Protein AF-A0A3P6NYR9-F1 (afdb_monomer_lite)

pLDDT: mean 93.79, std 9.05, range [52.78, 98.5]

Foldseek 3Di:
DDPVPDDDDDDDDDDDDDDDDDDDDDADPVHDDDPVVADDPPDDDDDDDDADPPHQKDWDFDADPVGDGPDIDMDGNPPDDPDD

Secondary structure (DSSP, 8-state):
--GGG-------SS--------------SS-----TT---TT----------TT--B--EEEE-TTS-EEEEE--BGGG-----

Radius of gyration: 18.74 Å; chains: 1; bounding box: 52×50×34 Å

Organism: Anisakis simplex (NCBI:txid6269)

Sequence (84 aa):
MPLTSITHLSIDGDLYLNQVHWGGKYYPVPYESGIAQGFGVEKTLLIFACPEKKGKRFNINLLRKNGDIALHFNPRFDEKVRNF

Structure (mmCIF, N/CA/C/O backbone):
data_AF-A0A3P6NYR9-F1
#
_entry.id   AF-A0A3P6NYR9-F1
#
loop_
_atom_site.group_PDB
_atom_site.id
_atom_site.type_symbol
_atom_site.label_atom_id
_atom_site.label_alt_id
_atom_site.label_comp_id
_atom_site.label_asym_id
_atom_site.label_entity_id
_atom_site.label_seq_id
_atom_site.pdbx_PDB_ins_code
_atom_site.Cartn_x
_atom_site.Cartn_y
_atom_site.Cartn_z
_atom_site.occupancy
_atom_site.B_iso_or_equiv
_atom_site.auth_seq_id
_atom_site.auth_comp_id
_atom_site.auth_asym_id
_atom_site.auth_atom_id
_atom_site.pdbx_PDB_model_num
ATOM 1 N N . MET A 1 1 ? 24.388 -14.025 9.575 1.00 82.25 1 MET A N 1
ATOM 2 C CA . MET A 1 1 ? 24.717 -13.450 8.252 1.00 82.25 1 MET A CA 1
ATOM 3 C C . MET A 1 1 ? 23.985 -12.121 8.100 1.00 82.25 1 MET A C 1
ATOM 5 O O . MET A 1 1 ? 22.845 -12.058 8.546 1.00 82.25 1 MET A O 1
ATOM 9 N N . PRO A 1 2 ? 24.609 -11.067 7.553 1.00 95.88 2 PRO A N 1
ATOM 10 C CA . PRO A 1 2 ? 23.957 -9.771 7.351 1.00 95.88 2 PRO A CA 1
ATOM 11 C C . PRO A 1 2 ? 22.852 -9.832 6.289 1.00 95.88 2 PRO A C 1
ATOM 13 O O . PRO A 1 2 ? 23.025 -10.471 5.259 1.00 95.88 2 PRO A O 1
ATOM 16 N N . LEU A 1 3 ? 21.746 -9.108 6.477 1.00 95.38 3 LEU A N 1
ATOM 17 C CA . LEU A 1 3 ? 20.711 -8.979 5.437 1.00 95.38 3 LEU A CA 1
ATOM 18 C C . LEU A 1 3 ? 21.275 -8.382 4.134 1.00 95.38 3 LEU A C 1
ATOM 20 O O . LEU A 1 3 ? 20.873 -8.764 3.041 1.00 95.38 3 LEU A O 1
ATOM 24 N N . THR A 1 4 ? 22.250 -7.482 4.253 1.00 97.31 4 THR A N 1
ATOM 25 C CA . THR A 1 4 ? 22.921 -6.818 3.127 1.00 97.31 4 THR A CA 1
ATOM 26 C C . THR A 1 4 ? 23.722 -7.762 2.234 1.00 97.31 4 THR A C 1
ATOM 28 O O . THR A 1 4 ? 24.067 -7.376 1.123 1.00 97.31 4 THR A O 1
ATOM 31 N N . SER A 1 5 ? 24.027 -8.983 2.687 1.00 97.69 5 SER A N 1
ATOM 32 C CA . SER A 1 5 ? 24.744 -9.962 1.866 1.00 97.69 5 SER A CA 1
ATOM 33 C C . SER A 1 5 ? 23.828 -10.768 0.940 1.00 97.69 5 SER A C 1
ATOM 35 O O . SER A 1 5 ? 24.330 -11.560 0.147 1.00 97.69 5 SER A O 1
ATOM 37 N N . ILE A 1 6 ? 22.501 -10.626 1.047 1.00 97.12 6 ILE A N 1
ATOM 38 C CA . ILE A 1 6 ? 21.550 -11.323 0.172 1.00 97.12 6 ILE A CA 1
ATOM 39 C C . ILE A 1 6 ? 21.520 -10.628 -1.193 1.00 97.12 6 ILE A C 1
ATOM 41 O O . ILE A 1 6 ? 21.162 -9.458 -1.290 1.00 97.12 6 ILE A O 1
ATOM 45 N N . THR A 1 7 ? 21.872 -11.361 -2.250 1.00 97.44 7 THR A N 1
ATOM 46 C CA . THR A 1 7 ? 21.934 -10.848 -3.633 1.00 97.44 7 THR A CA 1
ATOM 47 C C . THR A 1 7 ? 21.013 -11.582 -4.604 1.00 97.44 7 THR A C 1
ATOM 49 O O . THR A 1 7 ? 20.759 -11.079 -5.692 1.00 97.44 7 THR A O 1
ATOM 52 N N . HIS A 1 8 ? 20.504 -12.757 -4.223 1.00 96.88 8 HIS A N 1
ATOM 53 C CA . HIS A 1 8 ? 19.704 -13.622 -5.087 1.00 96.88 8 HIS A CA 1
ATOM 54 C C . HIS A 1 8 ? 18.569 -14.282 -4.298 1.00 96.88 8 HIS A C 1
ATOM 56 O O . HIS A 1 8 ? 18.686 -14.517 -3.094 1.00 96.88 8 HIS A O 1
ATOM 62 N N . LEU A 1 9 ? 17.492 -14.608 -5.009 1.00 96.44 9 LEU A N 1
ATOM 63 C CA . LEU A 1 9 ? 16.392 -15.458 -4.565 1.00 96.44 9 LEU A 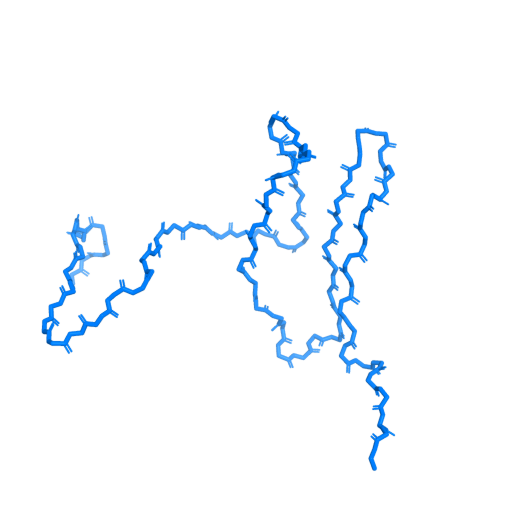CA 1
ATOM 64 C C . LEU A 1 9 ? 16.286 -16.619 -5.559 1.00 96.44 9 LEU A C 1
ATOM 66 O O . LEU A 1 9 ? 16.234 -16.376 -6.763 1.00 96.44 9 LEU A O 1
ATOM 70 N N . SER A 1 10 ? 16.234 -17.854 -5.067 1.00 96.88 10 SER A N 1
ATOM 71 C CA . SER A 1 10 ? 15.939 -19.043 -5.869 1.00 96.88 10 SER A CA 1
ATOM 72 C C . SER A 1 10 ? 14.634 -19.684 -5.403 1.00 96.88 10 SER A C 1
ATOM 74 O O . SER A 1 10 ? 14.321 -19.699 -4.213 1.00 96.88 10 SER A O 1
ATOM 76 N N . ILE A 1 11 ? 13.861 -20.191 -6.360 1.00 97.25 11 ILE A N 1
ATOM 77 C CA . ILE A 1 11 ? 12.639 -20.969 -6.147 1.00 97.25 11 ILE A CA 1
ATOM 78 C C . ILE A 1 11 ? 12.792 -22.205 -7.033 1.00 97.25 11 ILE A C 1
ATOM 80 O O . ILE A 1 11 ? 13.094 -22.051 -8.214 1.00 97.25 11 ILE A O 1
ATOM 84 N N . ASP A 1 12 ? 12.644 -23.398 -6.462 1.00 97.50 12 ASP A N 1
ATOM 85 C CA . ASP A 1 12 ? 12.939 -24.667 -7.137 1.00 97.50 12 ASP A CA 1
ATOM 86 C C . ASP A 1 12 ? 11.983 -25.782 -6.669 1.00 97.50 12 ASP A C 1
ATOM 88 O O . ASP A 1 12 ? 11.320 -25.641 -5.635 1.00 97.50 12 ASP A O 1
ATOM 92 N N . GLY A 1 13 ? 11.921 -26.878 -7.426 1.00 97.62 13 GLY A N 1
ATOM 93 C CA . GLY A 1 13 ? 11.023 -28.019 -7.231 1.00 97.62 13 GLY A CA 1
ATOM 94 C C . GLY A 1 13 ? 9.809 -28.030 -8.168 1.00 97.62 13 GLY A C 1
ATOM 95 O O . GLY A 1 13 ? 9.620 -27.140 -8.998 1.00 97.62 13 GLY A O 1
ATOM 96 N N . ASP A 1 14 ? 8.967 -29.054 -8.019 1.00 97.94 14 ASP A N 1
ATOM 97 C CA . ASP A 1 14 ? 7.802 -29.282 -8.881 1.00 97.94 14 ASP A CA 1
ATOM 98 C C . ASP A 1 14 ? 6.649 -28.330 -8.525 1.00 97.94 14 ASP A C 1
ATOM 100 O O . ASP A 1 14 ? 5.775 -28.643 -7.711 1.00 97.94 14 ASP A O 1
ATOM 104 N N . LEU A 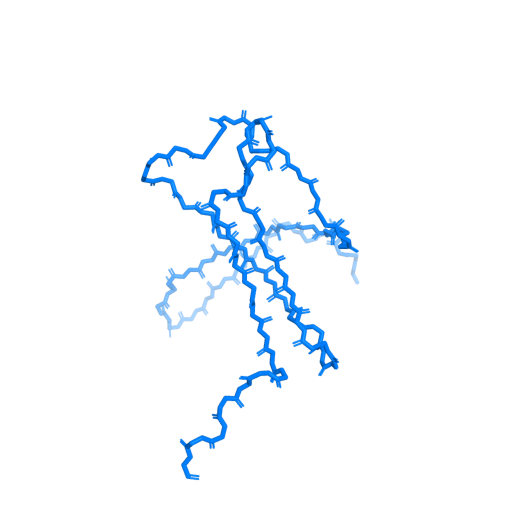1 15 ? 6.650 -27.134 -9.121 1.00 97.00 15 LEU A N 1
ATOM 105 C CA . LEU A 1 15 ? 5.631 -26.112 -8.879 1.00 97.00 15 LEU A CA 1
ATOM 106 C C . LEU A 1 15 ? 5.319 -25.260 -10.113 1.00 97.00 15 LEU A C 1
ATOM 108 O O . LEU A 1 15 ? 6.150 -25.054 -10.993 1.00 97.00 15 LEU A O 1
ATOM 112 N N . TYR A 1 16 ? 4.114 -24.689 -10.117 1.00 96.94 16 TYR A N 1
ATOM 113 C CA . TYR A 1 16 ? 3.715 -23.636 -11.047 1.00 96.94 16 TYR A CA 1
ATOM 114 C C . TYR A 1 16 ? 3.829 -22.279 -10.354 1.00 96.94 16 TYR A C 1
ATOM 116 O O . TYR A 1 16 ? 3.107 -21.987 -9.398 1.00 96.94 16 TYR A O 1
ATOM 124 N N . LEU A 1 17 ? 4.763 -21.453 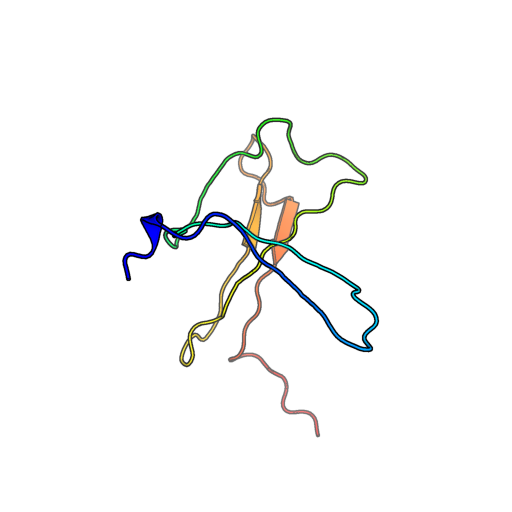-10.819 1.00 96.38 17 LEU A N 1
ATOM 125 C CA . LEU A 1 17 ? 5.024 -20.144 -10.237 1.00 96.38 17 LEU A CA 1
ATOM 126 C C . LEU A 1 17 ? 4.159 -19.076 -10.911 1.00 96.38 17 LEU A C 1
ATOM 128 O O . LEU A 1 17 ? 4.433 -18.671 -12.036 1.00 96.38 17 LEU A O 1
ATOM 132 N N . ASN A 1 18 ? 3.134 -18.595 -10.209 1.00 96.81 18 ASN A N 1
ATOM 133 C CA . ASN A 1 18 ? 2.181 -17.640 -10.789 1.00 96.81 18 ASN A CA 1
ATOM 134 C C . ASN A 1 18 ? 2.637 -16.182 -10.676 1.00 96.81 18 ASN A C 1
ATOM 136 O O . ASN A 1 18 ? 2.372 -15.377 -11.565 1.00 96.81 18 ASN A O 1
ATOM 140 N N . GLN A 1 19 ? 3.290 -15.817 -9.570 1.00 95.62 19 GLN A N 1
ATOM 141 C CA . GLN A 1 19 ? 3.729 -14.445 -9.340 1.00 95.62 19 GLN A CA 1
ATOM 142 C C . GLN A 1 19 ? 4.910 -14.398 -8.373 1.00 95.62 19 GLN A C 1
ATOM 144 O O . GLN A 1 19 ? 4.875 -15.003 -7.303 1.00 95.62 19 GLN A O 1
ATOM 149 N N . VAL A 1 20 ? 5.919 -13.600 -8.725 1.00 96.56 20 VAL A N 1
ATOM 150 C CA . VAL A 1 20 ? 6.985 -13.158 -7.820 1.00 96.56 20 VAL A CA 1
ATOM 151 C C . VAL A 1 20 ? 7.020 -11.638 -7.849 1.00 96.56 20 VAL A C 1
ATOM 153 O O . VAL A 1 20 ? 7.022 -11.028 -8.914 1.00 96.56 20 VAL A O 1
ATOM 156 N N . HIS A 1 21 ? 7.035 -11.020 -6.674 1.00 96.56 21 HIS A N 1
ATOM 157 C CA . HIS A 1 21 ? 7.183 -9.579 -6.524 1.00 96.56 21 HIS A CA 1
ATOM 158 C C . HIS A 1 21 ? 8.023 -9.299 -5.280 1.00 96.56 21 HIS A C 1
ATOM 160 O O . HIS A 1 21 ? 7.720 -9.805 -4.199 1.00 96.56 21 HIS A O 1
ATOM 166 N N . TRP A 1 22 ? 9.057 -8.477 -5.424 1.00 96.88 22 TRP A N 1
ATOM 167 C CA . TRP A 1 22 ? 9.858 -7.965 -4.317 1.00 96.88 22 TRP A CA 1
ATOM 168 C C . TRP A 1 22 ? 9.934 -6.445 -4.420 1.00 96.88 22 TRP A C 1
ATOM 170 O O . TRP A 1 22 ? 9.991 -5.880 -5.510 1.00 96.88 22 TRP A O 1
ATOM 180 N N . GLY A 1 23 ? 9.923 -5.773 -3.277 1.00 96.69 23 GLY A N 1
ATOM 181 C CA . GLY A 1 23 ? 9.941 -4.319 -3.209 1.00 96.69 23 GLY A CA 1
ATOM 182 C C . GLY A 1 23 ? 9.070 -3.804 -2.076 1.00 96.69 23 GLY A C 1
ATOM 183 O O . GLY A 1 23 ? 8.753 -4.527 -1.131 1.00 96.69 23 GLY A O 1
ATOM 184 N N . GLY A 1 24 ? 8.680 -2.538 -2.187 1.00 96.12 24 GLY A N 1
ATOM 185 C CA . GLY A 1 24 ? 8.058 -1.805 -1.093 1.00 96.12 24 GLY A CA 1
ATOM 186 C C . GLY A 1 24 ? 9.092 -1.212 -0.137 1.00 96.12 24 GLY A C 1
ATOM 187 O O . GLY A 1 24 ? 10.302 -1.365 -0.296 1.00 96.12 24 GLY A O 1
ATOM 188 N N . LYS A 1 25 ? 8.595 -0.465 0.843 1.00 97.12 25 LYS A N 1
ATOM 189 C CA . LYS A 1 25 ? 9.383 0.192 1.886 1.00 97.12 25 LYS A CA 1
ATOM 190 C C . LYS A 1 25 ? 8.512 0.398 3.121 1.00 97.12 25 LYS A C 1
ATOM 192 O O . LYS A 1 25 ? 7.330 0.064 3.116 1.00 97.12 25 LYS A O 1
ATOM 197 N N . TYR A 1 26 ? 9.073 1.006 4.158 1.00 97.62 26 TYR A N 1
ATOM 198 C CA . TYR A 1 26 ? 8.257 1.568 5.228 1.00 97.62 26 TYR A CA 1
ATOM 199 C C . TYR A 1 26 ? 7.479 2.777 4.695 1.00 97.62 26 TYR A C 1
ATOM 201 O O . TYR A 1 26 ? 8.070 3.788 4.305 1.00 97.62 26 TYR A O 1
ATOM 209 N N . TYR A 1 27 ? 6.154 2.648 4.644 1.00 97.88 27 TYR A N 1
ATOM 210 C CA . TYR A 1 27 ? 5.238 3.722 4.268 1.00 97.88 27 TYR A CA 1
ATOM 211 C C . TYR A 1 27 ? 4.618 4.303 5.546 1.00 97.88 27 TYR A C 1
ATOM 213 O O . TYR A 1 27 ? 3.903 3.575 6.238 1.00 97.88 27 TYR A O 1
ATOM 221 N N . PRO A 1 28 ? 4.897 5.570 5.902 1.00 97.56 28 PRO A N 1
ATOM 222 C CA . PRO A 1 28 ? 4.272 6.195 7.06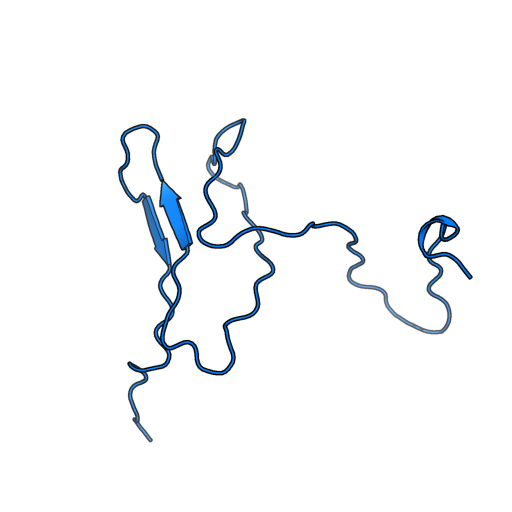2 1.00 97.56 28 PRO A CA 1
ATOM 223 C C . PRO A 1 28 ? 2.779 6.397 6.796 1.00 97.56 28 PRO A C 1
ATOM 225 O O . PRO A 1 28 ? 2.404 6.785 5.693 1.00 97.56 28 PRO A O 1
ATOM 228 N N . VAL A 1 29 ? 1.939 6.143 7.799 1.00 96.81 29 VAL A N 1
ATOM 229 C CA . VAL A 1 29 ? 0.490 6.380 7.745 1.00 96.81 29 VAL A CA 1
ATOM 230 C C . VAL A 1 29 ? 0.155 7.473 8.774 1.00 96.81 29 VAL A C 1
ATOM 232 O O . VAL A 1 29 ? 0.527 7.303 9.936 1.00 96.81 29 VAL A O 1
ATOM 235 N N . PRO A 1 30 ? -0.504 8.588 8.389 1.00 97.69 30 PRO A N 1
ATOM 236 C CA . PRO A 1 30 ? -1.117 8.858 7.084 1.00 97.69 30 PRO A CA 1
ATOM 237 C C . PRO A 1 30 ? -0.089 9.021 5.955 1.00 97.69 30 PRO A C 1
ATOM 239 O O . PRO A 1 30 ? 0.939 9.672 6.120 1.00 97.69 30 PRO A O 1
ATOM 242 N N . TYR A 1 31 ? -0.384 8.393 4.814 1.00 98.00 31 TYR A N 1
ATOM 243 C CA . TYR A 1 31 ? 0.467 8.411 3.628 1.00 98.00 31 TYR A CA 1
ATOM 244 C C . TYR A 1 31 ? -0.133 9.338 2.575 1.00 98.00 31 TYR A C 1
ATOM 246 O O . TYR A 1 31 ? -1.297 9.176 2.208 1.00 98.00 31 TYR A O 1
ATOM 254 N N . GLU A 1 32 ? 0.675 10.251 2.043 1.00 97.25 32 GLU A N 1
ATOM 255 C CA . GLU A 1 32 ? 0.302 11.099 0.916 1.00 97.25 32 GLU A CA 1
ATOM 256 C C . GLU A 1 32 ? 1.450 11.170 -0.091 1.00 97.25 32 GLU A C 1
ATOM 258 O O . GLU A 1 32 ? 2.624 11.300 0.266 1.00 97.25 32 GLU A O 1
ATOM 263 N N . SER A 1 33 ? 1.112 11.045 -1.372 1.00 96.12 33 SER A N 1
ATOM 264 C CA . SER A 1 33 ? 2.066 11.189 -2.462 1.00 96.12 33 SER A CA 1
ATOM 265 C C . SER A 1 33 ? 1.349 11.509 -3.768 1.00 96.12 33 SER A C 1
ATOM 267 O O . SER A 1 33 ? 0.221 11.072 -3.996 1.00 96.12 33 SER A O 1
ATOM 269 N N . GLY A 1 34 ? 2.028 12.245 -4.647 1.00 95.75 34 GLY A N 1
ATOM 270 C CA . GLY A 1 34 ? 1.583 12.432 -6.022 1.00 95.75 34 GLY A CA 1
ATOM 271 C C . GLY A 1 34 ? 1.900 11.210 -6.885 1.00 95.75 34 GLY A C 1
ATOM 272 O O . GLY A 1 34 ? 2.957 10.595 -6.758 1.00 95.75 34 GLY A O 1
ATOM 273 N N . ILE A 1 35 ? 1.013 10.891 -7.825 1.00 94.06 35 ILE A N 1
ATOM 274 C CA . ILE A 1 35 ? 1.292 9.912 -8.881 1.00 94.06 35 ILE A CA 1
ATOM 275 C C . ILE A 1 35 ? 1.956 10.682 -10.025 1.00 94.06 35 ILE A C 1
ATOM 277 O O . ILE A 1 35 ? 1.299 11.494 -10.673 1.00 94.06 35 ILE A O 1
ATOM 281 N N . ALA A 1 36 ? 3.259 10.472 -10.240 1.00 83.62 36 ALA A N 1
ATOM 282 C CA . ALA A 1 36 ? 4.114 11.356 -11.046 1.00 83.62 36 ALA A CA 1
ATOM 283 C C . ALA A 1 36 ? 3.551 11.706 -12.440 1.00 83.62 36 ALA A C 1
ATOM 285 O O . ALA A 1 36 ? 3.536 12.873 -12.818 1.00 83.62 36 ALA A O 1
ATOM 286 N N . GLN A 1 37 ? 3.051 10.714 -13.185 1.00 86.38 37 GLN A N 1
ATOM 287 C CA . GLN A 1 37 ? 2.456 10.909 -14.520 1.00 86.38 37 GLN A CA 1
ATOM 288 C C . GLN A 1 37 ? 0.918 11.004 -14.493 1.00 86.38 37 GLN A C 1
ATOM 290 O O . GLN A 1 37 ? 0.263 10.954 -15.531 1.00 86.38 37 GLN A O 1
ATOM 295 N N . GLY A 1 38 ? 0.325 11.139 -13.305 1.00 88.75 38 GLY A N 1
ATOM 296 C CA . GLY A 1 38 ? -1.112 11.023 -13.092 1.00 88.75 38 GLY A CA 1
ATOM 297 C C . GLY A 1 38 ? -1.618 9.579 -13.156 1.00 88.75 38 GLY A C 1
ATOM 298 O O . GLY A 1 38 ? -0.867 8.629 -13.373 1.00 88.75 38 GLY A O 1
ATOM 299 N N . PHE A 1 39 ? -2.922 9.423 -12.940 1.00 92.88 39 PHE A N 1
ATOM 300 C CA . PHE A 1 39 ? -3.610 8.134 -12.947 1.00 92.88 39 PHE A CA 1
ATOM 301 C C . PHE A 1 39 ? -4.717 8.159 -14.005 1.00 92.88 39 PHE A C 1
ATOM 303 O O . PHE A 1 39 ? -5.848 8.556 -13.734 1.00 92.88 39 PHE A O 1
ATOM 310 N N . GLY A 1 40 ? -4.329 7.853 -15.245 1.00 90.19 40 GLY A N 1
ATOM 311 C CA . GLY A 1 40 ? -5.222 7.847 -16.405 1.00 90.19 40 GLY A CA 1
ATOM 312 C C . GLY A 1 40 ? -6.049 6.566 -16.531 1.00 90.19 40 GLY A C 1
ATOM 313 O O . GLY A 1 40 ? -5.892 5.623 -15.755 1.00 90.19 40 GLY A O 1
ATOM 314 N N . VAL A 1 41 ? -6.916 6.534 -17.545 1.00 92.56 41 VAL A N 1
ATOM 315 C CA . VAL A 1 41 ? -7.729 5.357 -17.889 1.00 92.56 41 VAL A CA 1
ATOM 316 C C . VAL A 1 41 ? -6.815 4.154 -18.176 1.00 92.56 41 VAL A C 1
ATOM 318 O O . VAL A 1 41 ? -5.673 4.323 -18.601 1.00 92.56 41 VAL A O 1
ATOM 321 N N . GLU A 1 42 ? -7.302 2.947 -17.877 1.00 94.81 42 GLU A N 1
ATOM 322 C CA . GLU A 1 42 ? -6.586 1.661 -18.022 1.00 94.81 42 GLU A CA 1
ATOM 323 C C . GLU A 1 42 ? -5.365 1.462 -17.103 1.00 94.81 42 GLU A C 1
ATOM 325 O O . GLU A 1 42 ? -4.713 0.417 -17.147 1.00 94.81 42 GLU A O 1
ATOM 330 N N . LYS A 1 43 ? -5.043 2.418 -16.222 1.00 93.94 43 LYS A N 1
ATOM 331 C CA . LYS A 1 43 ? -4.018 2.223 -15.187 1.00 93.94 43 LYS A CA 1
ATOM 332 C C . LYS A 1 43 ? -4.605 1.537 -13.956 1.00 93.94 43 LYS A C 1
ATOM 334 O O . LYS A 1 43 ? -5.748 1.765 -13.576 1.00 93.94 43 LYS A O 1
ATOM 339 N N . THR A 1 44 ? -3.781 0.718 -13.305 1.00 95.19 44 THR A N 1
ATOM 340 C CA . THR A 1 44 ? -4.120 0.034 -12.050 1.00 95.19 44 THR A CA 1
ATOM 341 C C . THR A 1 44 ? -3.166 0.476 -10.949 1.00 95.19 44 THR A C 1
ATOM 343 O O . THR A 1 44 ? -1.954 0.519 -11.158 1.00 95.19 44 THR A O 1
ATOM 346 N N . LEU A 1 45 ? -3.712 0.796 -9.775 1.00 95.19 45 LEU A N 1
ATOM 347 C CA . LEU A 1 45 ? -2.945 1.058 -8.561 1.00 95.19 45 LEU A CA 1
ATOM 348 C C . LEU A 1 45 ? -3.090 -0.142 -7.621 1.00 95.19 45 LEU A C 1
ATOM 350 O O . LEU A 1 45 ? -4.174 -0.389 -7.097 1.00 95.19 45 LEU A O 1
ATOM 354 N N . LEU A 1 46 ? -1.998 -0.880 -7.410 1.00 96.50 46 LEU A N 1
ATOM 355 C CA . LEU A 1 46 ? -1.951 -2.008 -6.481 1.00 96.50 46 LEU A CA 1
ATOM 356 C C . LEU A 1 46 ? -1.388 -1.551 -5.131 1.00 96.50 46 LEU A C 1
ATOM 358 O O . LEU A 1 46 ? -0.282 -1.017 -5.068 1.00 96.50 46 LEU A O 1
ATOM 362 N N . ILE A 1 47 ? -2.141 -1.777 -4.054 1.00 97.38 47 ILE A N 1
ATOM 363 C CA . ILE A 1 47 ? -1.745 -1.429 -2.684 1.00 97.38 47 ILE A CA 1
ATOM 364 C C . ILE A 1 47 ? -1.733 -2.703 -1.841 1.00 97.38 47 ILE A C 1
ATOM 366 O O . ILE A 1 47 ? -2.775 -3.318 -1.619 1.00 97.38 47 ILE A O 1
ATOM 370 N N . PHE A 1 48 ? -0.556 -3.070 -1.334 1.00 97.88 48 PHE A N 1
ATOM 371 C CA . PHE A 1 48 ? -0.418 -4.079 -0.287 1.00 97.88 48 PHE A CA 1
ATOM 372 C C . PHE A 1 48 ? -0.511 -3.389 1.076 1.00 97.88 48 PHE A C 1
ATOM 374 O O . PHE A 1 48 ? 0.374 -2.622 1.447 1.00 97.88 48 PHE A O 1
ATOM 381 N N . ALA A 1 49 ? -1.590 -3.642 1.816 1.00 97.19 49 ALA A N 1
ATOM 382 C CA . ALA A 1 49 ? -1.826 -3.066 3.136 1.00 97.19 49 ALA A CA 1
ATOM 383 C C . ALA A 1 49 ? -2.350 -4.129 4.108 1.00 97.19 49 ALA A C 1
ATOM 385 O O . ALA A 1 49 ? -3.011 -5.084 3.703 1.00 97.19 49 ALA A O 1
ATOM 386 N N . CYS A 1 50 ? -2.082 -3.937 5.398 1.00 97.19 50 CYS A N 1
ATOM 387 C CA . CYS A 1 50 ? -2.611 -4.769 6.473 1.00 97.19 50 CYS A CA 1
ATOM 388 C C . CYS A 1 50 ? -3.375 -3.869 7.456 1.00 97.19 50 CYS A C 1
ATOM 390 O O . CYS A 1 50 ? -2.748 -3.007 8.076 1.00 97.19 50 CYS A O 1
ATOM 392 N N . PRO A 1 51 ? -4.706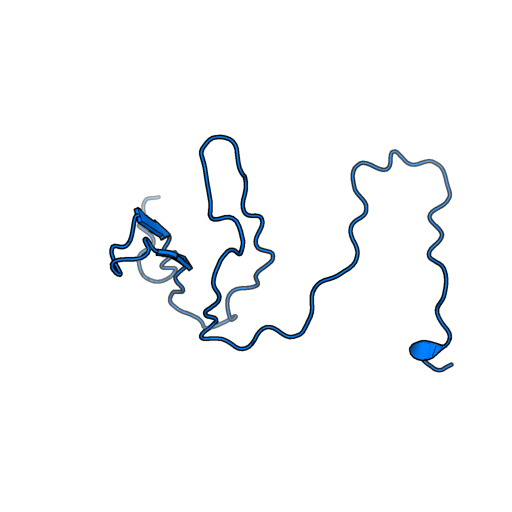 -4.013 7.591 1.00 96.19 51 PRO A N 1
ATOM 393 C CA . PRO A 1 51 ? -5.463 -3.279 8.595 1.00 96.19 51 PRO A CA 1
ATOM 394 C C . PRO A 1 51 ? -4.965 -3.600 10.006 1.00 96.19 51 PRO A C 1
ATOM 396 O O . PRO A 1 51 ? -4.620 -4.743 10.314 1.00 96.19 51 PRO A O 1
ATOM 399 N N . GLU A 1 52 ? -4.967 -2.605 10.891 1.00 96.31 52 GLU A N 1
ATOM 400 C CA . GLU A 1 52 ? -4.623 -2.839 12.290 1.00 96.31 52 GLU A CA 1
ATOM 401 C C . GLU A 1 52 ? -5.578 -3.852 12.932 1.00 96.31 52 GLU A C 1
ATOM 403 O O . GLU A 1 52 ? -6.792 -3.784 12.740 1.00 96.31 52 GLU A O 1
ATOM 408 N N . LYS A 1 53 ? -5.051 -4.748 13.780 1.00 95.12 53 LYS A N 1
ATOM 409 C CA . LYS A 1 53 ? -5.848 -5.799 14.447 1.00 95.12 53 LYS A CA 1
ATOM 410 C C . LYS A 1 53 ? -7.060 -5.263 15.218 1.00 95.12 53 LYS A C 1
ATOM 412 O O . LYS A 1 53 ? -8.058 -5.962 15.348 1.00 95.12 53 LYS A O 1
ATOM 417 N N . LYS A 1 54 ? -6.947 -4.053 15.774 1.00 96.00 54 LYS A N 1
ATOM 418 C CA . LYS A 1 54 ? -8.012 -3.357 16.519 1.00 96.00 54 LYS A CA 1
ATOM 419 C C . LYS A 1 54 ? -8.535 -2.122 15.772 1.00 96.00 54 LYS A C 1
ATOM 421 O O . LYS A 1 54 ? -9.280 -1.330 16.347 1.00 96.00 54 LYS A O 1
ATOM 426 N N . GLY A 1 55 ? -8.131 -1.943 14.515 1.00 94.75 55 GLY A N 1
ATOM 427 C CA . GLY A 1 55 ? -8.556 -0.832 13.681 1.00 94.75 55 GLY A CA 1
ATOM 428 C C . GLY A 1 55 ? -10.038 -0.950 13.346 1.00 94.75 55 GLY A C 1
ATOM 429 O O . GLY A 1 55 ? -10.524 -2.017 12.978 1.00 94.75 55 GLY A O 1
ATOM 430 N N . LYS A 1 56 ? -10.769 0.158 13.466 1.00 96.50 56 LYS A N 1
ATOM 431 C CA . LYS A 1 56 ? -12.197 0.202 13.112 1.00 96.50 56 LYS A CA 1
ATOM 432 C C . LYS A 1 56 ? -12.409 0.444 11.623 1.00 96.50 56 LYS A C 1
ATOM 434 O O . LYS A 1 56 ? -13.339 -0.089 11.029 1.00 96.50 56 LYS A O 1
ATOM 439 N N . ARG A 1 57 ? -11.540 1.252 11.019 1.00 97.50 57 ARG A N 1
ATOM 440 C CA . ARG A 1 57 ? -11.670 1.739 9.646 1.00 97.50 57 ARG A CA 1
ATOM 441 C C . ARG A 1 57 ? -10.330 2.227 9.115 1.00 97.50 57 ARG A C 1
ATOM 443 O O . ARG A 1 57 ? -9.458 2.596 9.897 1.00 97.50 57 ARG A O 1
ATOM 450 N N . PHE A 1 58 ? -10.201 2.268 7.798 1.00 98.06 58 PHE A N 1
ATOM 451 C CA . PHE A 1 58 ? -9.143 2.993 7.094 1.00 98.06 58 PHE A CA 1
ATOM 452 C C . PHE A 1 58 ? -9.705 3.537 5.784 1.00 98.06 58 PHE A C 1
ATOM 454 O O . PHE A 1 58 ? -10.773 3.102 5.348 1.00 98.06 58 PHE A O 1
ATOM 461 N N . ASN A 1 59 ? -9.012 4.473 5.144 1.00 98.31 59 ASN A N 1
ATOM 462 C CA . ASN A 1 59 ? -9.400 4.939 3.821 1.00 98.31 59 ASN A CA 1
ATOM 463 C C . ASN A 1 59 ? -8.206 5.077 2.879 1.00 98.31 59 ASN A C 1
ATOM 465 O O . ASN A 1 59 ? -7.075 5.304 3.300 1.00 98.31 59 ASN A O 1
ATOM 469 N N . ILE A 1 60 ? -8.502 4.955 1.592 1.00 98.50 60 ILE A N 1
ATOM 470 C CA . ILE A 1 60 ? -7.613 5.252 0.479 1.00 98.50 60 ILE A CA 1
ATOM 471 C C . ILE A 1 60 ? -8.365 6.241 -0.407 1.00 98.50 60 ILE A C 1
ATOM 473 O O . ILE A 1 60 ? -9.475 5.955 -0.862 1.00 98.50 60 ILE A O 1
ATOM 477 N N . ASN A 1 61 ? -7.762 7.406 -0.632 1.00 98.44 61 ASN A N 1
ATOM 478 C CA . ASN A 1 61 ? -8.322 8.442 -1.491 1.00 98.44 61 ASN A CA 1
ATOM 479 C C . ASN A 1 61 ? -7.518 8.522 -2.787 1.00 98.44 61 ASN A C 1
ATOM 481 O O . ASN A 1 61 ? -6.292 8.613 -2.746 1.00 98.44 61 ASN A O 1
ATOM 485 N N . LEU A 1 62 ? -8.207 8.555 -3.927 1.00 97.44 62 LEU A N 1
ATOM 486 C CA . LEU A 1 62 ? -7.627 9.024 -5.184 1.00 97.44 62 LEU A CA 1
ATOM 487 C C . LEU A 1 62 ? -8.043 10.477 -5.385 1.00 97.44 62 LEU A C 1
ATOM 489 O O . LEU A 1 62 ? -9.230 10.765 -5.549 1.00 97.44 62 LEU A O 1
ATOM 493 N N . LEU A 1 63 ? -7.065 11.378 -5.341 1.00 96.94 63 LEU A N 1
ATOM 494 C CA . LEU A 1 63 ? -7.280 12.819 -5.409 1.00 96.94 63 LEU A CA 1
ATOM 495 C C . LEU A 1 63 ? -7.016 13.356 -6.817 1.00 96.94 63 LEU A C 1
ATOM 497 O O . LEU A 1 63 ? -6.092 12.924 -7.510 1.00 96.94 63 LEU A O 1
ATOM 501 N N . ARG A 1 64 ? -7.809 14.344 -7.226 1.00 95.31 64 ARG A N 1
ATOM 502 C CA . ARG A 1 64 ? -7.517 15.212 -8.369 1.00 95.31 64 ARG A CA 1
ATOM 503 C C . ARG A 1 64 ? -6.600 16.356 -7.931 1.00 95.31 64 ARG A C 1
ATOM 505 O O . ARG A 1 64 ? -6.491 16.667 -6.749 1.00 95.31 64 ARG A O 1
ATOM 512 N N . LYS A 1 65 ? -5.978 17.042 -8.898 1.00 92.88 65 LYS A N 1
ATOM 513 C CA . LYS A 1 65 ? -5.079 18.185 -8.627 1.00 92.88 65 LYS A CA 1
ATOM 514 C C . LYS A 1 65 ? -5.748 19.337 -7.865 1.00 92.88 65 LYS A C 1
ATOM 516 O O . LYS A 1 65 ? -5.054 20.090 -7.198 1.00 92.88 65 LYS A O 1
ATOM 521 N N . ASN A 1 66 ? -7.065 19.483 -7.982 1.00 95.38 66 ASN A N 1
ATOM 522 C CA . ASN A 1 66 ? -7.850 20.500 -7.280 1.00 95.38 66 ASN A CA 1
ATOM 523 C C . ASN A 1 66 ? -8.301 20.066 -5.870 1.00 95.38 66 ASN A C 1
ATOM 525 O O . ASN A 1 66 ? -9.025 20.814 -5.225 1.00 95.38 66 ASN A O 1
ATOM 529 N N . GLY A 1 67 ? -7.902 18.879 -5.397 1.00 95.56 67 GLY A N 1
ATOM 530 C CA . GLY A 1 67 ? -8.277 18.346 -4.085 1.00 95.56 67 GLY A CA 1
ATOM 531 C C . GLY A 1 67 ? -9.550 17.496 -4.073 1.00 95.56 67 GLY A C 1
ATOM 532 O O . GLY A 1 67 ? -9.831 16.860 -3.059 1.00 95.56 67 GLY A O 1
ATOM 533 N N . ASP A 1 68 ? -10.292 17.417 -5.184 1.00 97.94 68 ASP A N 1
ATOM 534 C CA . ASP A 1 68 ? -11.481 16.563 -5.260 1.00 97.94 68 ASP A CA 1
ATOM 535 C C . ASP A 1 68 ? -11.115 15.090 -5.062 1.00 97.94 68 ASP A C 1
ATOM 537 O O . ASP A 1 68 ? -10.147 14.583 -5.642 1.00 97.94 68 ASP A O 1
ATOM 541 N N . ILE A 1 69 ? -11.948 14.369 -4.312 1.00 98.06 69 ILE A N 1
ATOM 542 C CA . ILE A 1 69 ? -11.812 12.925 -4.134 1.00 98.06 69 ILE A CA 1
ATOM 543 C C . ILE A 1 69 ? -12.531 12.224 -5.289 1.00 98.06 69 ILE A C 1
ATOM 545 O O . ILE A 1 69 ? -13.753 12.105 -5.298 1.00 98.06 69 ILE A O 1
ATOM 549 N N . ALA A 1 70 ? -11.768 11.739 -6.269 1.00 96.44 70 ALA A N 1
ATOM 550 C CA . ALA A 1 70 ? -12.303 10.948 -7.376 1.00 96.44 70 ALA A CA 1
ATOM 551 C C . ALA A 1 70 ? -12.785 9.563 -6.913 1.00 96.44 70 ALA A C 1
ATOM 553 O O . ALA A 1 70 ? -13.748 9.032 -7.458 1.00 96.44 70 ALA A O 1
ATOM 554 N N . LEU A 1 71 ? -12.119 8.987 -5.908 1.00 97.81 71 LEU A N 1
ATOM 555 C CA . LEU A 1 71 ? -12.519 7.738 -5.265 1.00 97.81 71 LEU A CA 1
ATOM 556 C C . LEU A 1 71 ? -12.195 7.795 -3.775 1.00 97.81 71 LEU A C 1
ATOM 558 O O . LEU A 1 71 ? -11.051 8.056 -3.404 1.00 97.81 71 LEU A O 1
ATOM 562 N N . HIS A 1 72 ? -13.191 7.498 -2.942 1.00 98.38 72 HIS A N 1
ATOM 563 C CA . HIS A 1 72 ? -13.036 7.298 -1.505 1.00 98.38 72 HIS A CA 1
ATOM 564 C C . HIS A 1 72 ? -13.297 5.828 -1.173 1.00 98.38 72 HIS A C 1
ATOM 566 O O . HIS A 1 72 ? -14.443 5.406 -1.014 1.00 98.38 72 HIS A O 1
ATOM 572 N N . PHE A 1 73 ? -12.239 5.027 -1.087 1.00 98.31 73 PHE A N 1
ATOM 573 C CA . PHE A 1 73 ? -12.347 3.642 -0.645 1.00 98.31 73 PHE A CA 1
ATOM 574 C C . PHE A 1 73 ? -12.185 3.595 0.873 1.00 98.31 73 PHE A C 1
ATOM 576 O O . PHE A 1 73 ? -11.103 3.885 1.376 1.00 98.31 73 PHE A O 1
ATOM 583 N N . ASN A 1 74 ? -13.243 3.257 1.614 1.00 97.94 74 ASN A N 1
ATOM 584 C CA . ASN A 1 74 ? -13.248 3.336 3.077 1.00 97.94 74 ASN A CA 1
ATOM 585 C C . ASN A 1 74 ? -13.854 2.087 3.730 1.00 97.94 74 ASN A C 1
ATOM 587 O O . ASN A 1 74 ? -15.030 2.093 4.087 1.00 97.94 74 ASN A O 1
ATOM 591 N N . PRO A 1 75 ? -13.070 1.011 3.908 1.00 96.75 75 PRO A N 1
ATOM 592 C CA . PRO A 1 75 ? -13.515 -0.142 4.679 1.00 96.75 75 PRO A CA 1
ATOM 593 C C . PRO A 1 75 ? -13.784 0.223 6.142 1.00 96.75 75 PRO A C 1
ATOM 595 O O . PRO A 1 75 ? -12.952 0.849 6.804 1.00 96.75 75 PRO A O 1
ATOM 598 N N . ARG A 1 76 ? -14.948 -0.202 6.646 1.00 96.50 76 ARG A N 1
ATOM 599 C CA . ARG A 1 76 ? -15.423 0.031 8.017 1.00 96.50 76 ARG A CA 1
ATOM 600 C C . ARG A 1 76 ? -15.822 -1.299 8.647 1.00 96.50 76 ARG A C 1
ATOM 602 O O . ARG A 1 76 ? -16.845 -1.887 8.306 1.00 96.50 76 ARG A O 1
ATOM 609 N N . PHE A 1 77 ? -14.970 -1.821 9.521 1.00 94.00 77 PHE A N 1
ATOM 610 C CA . PHE A 1 77 ? -15.165 -3.127 10.155 1.00 94.00 77 PHE A CA 1
ATOM 611 C C . PHE A 1 77 ? -16.248 -3.096 11.237 1.00 94.00 77 PHE A C 1
ATOM 613 O O . PHE A 1 77 ? -16.844 -4.128 11.534 1.00 94.00 77 PHE A O 1
ATOM 620 N N . ASP A 1 78 ? -16.505 -1.918 11.797 1.00 94.19 78 ASP A N 1
ATOM 621 C CA . ASP A 1 78 ? -17.514 -1.637 12.815 1.00 94.19 78 ASP A CA 1
ATOM 622 C C . ASP A 1 78 ? -18.931 -1.437 12.253 1.00 94.19 78 ASP A C 1
ATOM 624 O O . ASP A 1 78 ? -19.887 -1.420 13.021 1.00 94.19 78 ASP A O 1
ATOM 628 N N . GLU A 1 79 ? -19.085 -1.343 10.931 1.00 93.12 79 GLU A N 1
ATOM 629 C CA . GLU A 1 79 ? -20.374 -1.103 10.259 1.00 93.12 79 GLU A CA 1
ATOM 630 C C . GLU A 1 79 ? -20.891 -2.342 9.506 1.00 93.12 79 GLU A C 1
ATOM 632 O O . GLU A 1 79 ? -21.802 -2.255 8.684 1.00 93.12 79 GLU A O 1
ATOM 637 N N . LYS A 1 80 ? -20.327 -3.527 9.775 1.00 78.94 80 LYS A N 1
ATOM 638 C CA . LYS A 1 80 ? -20.813 -4.766 9.159 1.00 78.94 80 LYS A CA 1
ATOM 639 C C . LYS A 1 80 ? -22.251 -5.055 9.595 1.00 78.94 80 LYS A C 1
ATOM 641 O O . LYS A 1 80 ? -22.532 -5.221 10.780 1.00 78.94 80 LYS A O 1
ATOM 646 N N . VAL A 1 81 ? -23.136 -5.201 8.612 1.00 61.44 81 VAL A N 1
ATOM 647 C CA . VAL A 1 81 ? -24.504 -5.685 8.807 1.00 61.44 81 VAL A CA 1
ATOM 648 C C . VAL A 1 81 ? -24.442 -7.136 9.298 1.00 61.44 81 VAL A C 1
ATOM 650 O O . VAL A 1 81 ? -24.020 -8.029 8.563 1.00 61.44 81 VAL A O 1
ATOM 653 N N . ARG A 1 82 ? -24.850 -7.389 10.547 1.00 58.41 82 ARG A N 1
ATOM 654 C CA . ARG A 1 82 ? -25.212 -8.739 11.003 1.00 58.41 82 ARG A CA 1
ATOM 655 C C . ARG A 1 82 ? -26.550 -9.108 10.361 1.00 58.41 82 ARG A C 1
ATOM 657 O O . ARG A 1 82 ? -27.586 -8.898 10.972 1.00 58.41 82 ARG A O 1
ATOM 664 N N . ASN A 1 83 ? -26.515 -9.626 9.139 1.00 52.78 83 ASN A N 1
ATOM 665 C CA . ASN A 1 83 ? -27.652 -10.323 8.543 1.00 52.78 83 ASN A CA 1
ATOM 666 C C . ASN A 1 83 ? -27.221 -11.752 8.222 1.00 52.78 83 ASN A C 1
ATOM 668 O O . ASN A 1 83 ? -26.758 -12.001 7.114 1.00 52.78 83 ASN A O 1
ATOM 672 N N . PHE A 1 84 ? -27.347 -12.632 9.216 1.00 53.19 84 PHE A N 1
ATOM 673 C CA . PHE A 1 84 ? -27.744 -14.036 9.090 1.00 53.19 84 PHE A CA 1
ATOM 674 C C . PHE A 1 84 ? -28.434 -14.434 10.393 1.00 53.19 84 PHE A C 1
ATOM 676 O O . PHE A 1 84 ? -27.861 -14.114 11.462 1.00 53.19 84 PHE A O 1
#

InterPro domains:
  IPR001079 Galectin, car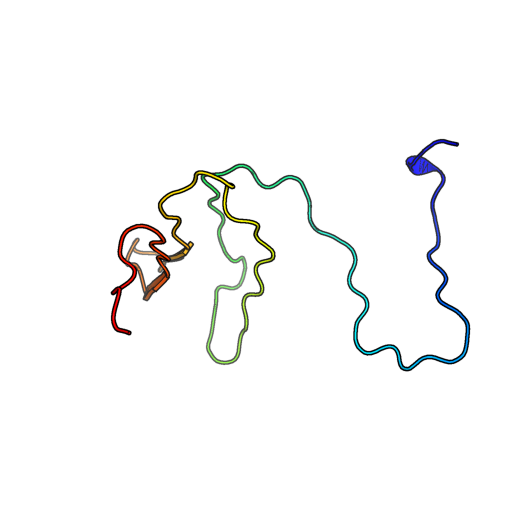bohydrate recognition domain [PF00337] (30-80)
  IPR001079 Galectin, carbohydrate recognition domain [PS51304] (1-23)
  IPR001079 Galectin, carbohydrate recognition domain [PS51304] (31-84)
  IPR013320 Concanavalin A-like lectin/glucanase domain superfamily [SSF49899] (27-81)
  IPR044156 Galectin-like [PTHR11346] (1-81)